Protein AF-A0A936S1A2-F1 (afdb_monomer_lite)

Sequence (70 aa):
MARRNRYTVFQCLAHTLNWPAPRWRVLDAAHQKRNTAEYEGFLDVEESAIAELCALVADLIADFDKLTCR

Radius of gyration: 13.93 Å; chains: 1; bounding box: 31×26×35 Å

Secondary structure (DSSP, 8-state):
---S-----GGGHHHHS---HHHHHHHHHHHHHHHHHHHHS-----HHHHHHHHHHHHHHHHHHHHHH--

pLDDT: mean 85.75, std 14.27, range [38.44, 97.5]

Foldseek 3Di:
DDDPDDDDCLVCCCVVLVDDPVLSVLVVVVVVQVVCCVVVVDRDDDPVSVVVVVVSVVVVVVSVCVVVVD

Structure (mmCIF, N/CA/C/O backbone):
data_AF-A0A936S1A2-F1
#
_entry.id   AF-A0A936S1A2-F1
#
loop_
_atom_site.group_PDB
_atom_site.id
_atom_site.type_symbol
_atom_site.label_atom_id
_atom_site.label_alt_id
_atom_site.label_comp_id
_atom_site.label_asym_id
_atom_site.label_entity_id
_atom_site.label_seq_id
_atom_site.pdbx_PDB_ins_code
_atom_site.Cartn_x
_atom_site.Cartn_y
_atom_site.Cartn_z
_atom_site.occupancy
_atom_site.B_iso_or_equiv
_atom_site.auth_seq_id
_atom_site.auth_comp_id
_atom_site.auth_asym_id
_atom_site.auth_atom_id
_atom_site.pdbx_PDB_model_num
ATOM 1 N N . MET A 1 1 ? -1.153 12.704 -24.689 1.00 38.44 1 MET A N 1
ATOM 2 C CA . MET A 1 1 ? -0.855 13.651 -23.585 1.00 38.44 1 MET A CA 1
ATOM 3 C C . MET A 1 1 ? -1.837 13.395 -22.441 1.00 38.44 1 MET A C 1
ATOM 5 O O . MET A 1 1 ? -2.779 14.152 -22.259 1.00 38.44 1 MET A O 1
ATOM 9 N N . ALA A 1 2 ? -1.708 12.269 -21.736 1.00 42.91 2 ALA A N 1
ATOM 10 C CA . ALA A 1 2 ? -2.775 11.754 -20.878 1.00 42.91 2 ALA A CA 1
ATOM 11 C C . ALA A 1 2 ? -2.344 11.704 -19.399 1.00 42.91 2 ALA A C 1
ATOM 13 O O . ALA A 1 2 ? -1.350 11.081 -19.066 1.00 42.91 2 ALA A O 1
ATOM 14 N N . ARG A 1 3 ? -3.167 12.326 -18.537 1.00 49.88 3 ARG A N 1
ATOM 15 C CA . ARG A 1 3 ? -3.335 12.080 -17.083 1.00 49.88 3 ARG A CA 1
ATOM 16 C C . ARG A 1 3 ? -2.230 12.575 -16.131 1.00 49.88 3 ARG A C 1
ATOM 18 O O . ARG A 1 3 ? -1.752 11.837 -15.285 1.00 49.88 3 ARG A O 1
ATOM 25 N N . ARG A 1 4 ? -1.961 13.885 -16.152 1.00 51.84 4 ARG A N 1
ATOM 26 C CA . ARG A 1 4 ? -1.112 14.579 -15.157 1.00 51.84 4 ARG A CA 1
ATOM 27 C C . ARG A 1 4 ? -1.741 14.827 -13.773 1.00 51.84 4 ARG A C 1
ATOM 29 O O . ARG A 1 4 ? -1.074 15.406 -12.933 1.00 51.84 4 ARG A O 1
ATOM 36 N N . ASN A 1 5 ? -2.992 14.430 -13.520 1.00 47.62 5 ASN A N 1
ATOM 37 C CA . ASN A 1 5 ? -3.696 14.865 -12.305 1.00 47.62 5 ASN A CA 1
ATOM 38 C C . ASN A 1 5 ? -4.580 13.787 -11.657 1.00 47.62 5 ASN A C 1
ATOM 40 O O . ASN A 1 5 ? -5.744 14.030 -11.349 1.00 47.62 5 ASN A O 1
ATOM 44 N N . ARG A 1 6 ? -4.063 12.565 -11.496 1.00 56.97 6 ARG A N 1
ATOM 45 C CA . ARG A 1 6 ? -4.690 11.558 -10.624 1.00 56.97 6 ARG A CA 1
ATOM 46 C C . ARG A 1 6 ? -3.780 11.346 -9.426 1.00 56.97 6 ARG A C 1
ATOM 48 O O . ARG A 1 6 ? -2.857 10.544 -9.4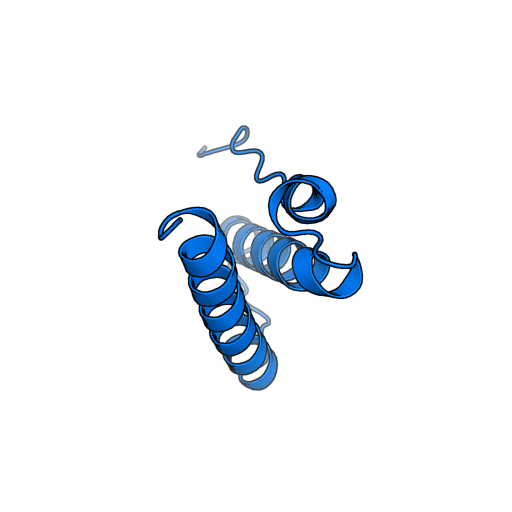85 1.00 56.97 6 ARG A O 1
ATOM 55 N N . TYR A 1 7 ? -4.009 12.130 -8.377 1.00 57.91 7 TYR A N 1
ATOM 56 C CA . TYR A 1 7 ? -3.320 11.938 -7.110 1.00 57.91 7 TYR A CA 1
ATOM 57 C C . TYR A 1 7 ? -3.943 10.744 -6.398 1.00 57.91 7 TYR A C 1
ATOM 59 O O . TYR A 1 7 ? -5.102 10.795 -5.989 1.00 57.91 7 TYR A O 1
ATOM 67 N N . THR A 1 8 ? -3.173 9.671 -6.258 1.00 72.88 8 THR A N 1
ATOM 68 C CA . THR A 1 8 ? -3.531 8.560 -5.380 1.00 72.88 8 THR A CA 1
ATOM 69 C C . THR A 1 8 ? -2.840 8.795 -4.043 1.00 72.88 8 THR A C 1
ATOM 71 O O . THR A 1 8 ? -1.616 8.747 -3.965 1.00 72.88 8 THR A O 1
ATOM 74 N N . VAL A 1 9 ? -3.605 9.116 -2.997 1.00 83.12 9 VAL A N 1
ATOM 75 C CA . VAL A 1 9 ? -3.057 9.484 -1.680 1.00 83.12 9 VAL A CA 1
ATOM 76 C C . VAL A 1 9 ? -3.146 8.289 -0.736 1.00 83.12 9 VAL A C 1
ATOM 78 O O . VAL A 1 9 ? -3.993 8.244 0.148 1.00 83.12 9 VAL A O 1
ATOM 81 N N . PHE A 1 10 ? -2.262 7.304 -0.902 1.00 92.69 10 PHE A N 1
ATOM 82 C CA . PHE A 1 10 ? -2.250 6.107 -0.046 1.00 92.69 10 PHE A CA 1
ATOM 83 C C . PHE A 1 10 ? -1.915 6.402 1.427 1.00 92.69 10 PHE A C 1
ATOM 85 O O . PHE A 1 10 ? -2.235 5.611 2.308 1.00 92.69 10 PHE A O 1
ATOM 92 N N . GLN A 1 11 ? -1.338 7.572 1.715 1.00 91.81 11 GLN A N 1
ATOM 93 C CA . GLN A 1 11 ? -1.050 8.047 3.073 1.00 91.81 11 GLN A CA 1
ATOM 94 C C . GLN A 1 11 ? -2.305 8.144 3.952 1.00 91.81 11 GLN A C 1
ATOM 96 O O . GLN A 1 11 ? -2.210 7.988 5.169 1.00 91.81 11 GLN A O 1
ATOM 101 N N . CYS A 1 12 ? -3.486 8.356 3.357 1.00 93.56 12 CYS A N 1
ATOM 102 C CA . CYS A 1 12 ? -4.730 8.425 4.121 1.00 93.56 12 CYS A CA 1
ATOM 103 C C . CYS A 1 12 ? -5.072 7.097 4.818 1.00 93.56 12 CYS A C 1
ATOM 105 O O . CYS A 1 12 ? -5.755 7.122 5.839 1.00 93.56 12 CYS A O 1
ATOM 107 N N . LEU A 1 13 ? -4.539 5.962 4.340 1.00 94.12 13 LEU A N 1
ATOM 108 C CA . LEU A 1 13 ? -4.755 4.637 4.931 1.00 94.12 13 LEU A CA 1
ATOM 109 C C . LEU A 1 13 ? -4.236 4.536 6.370 1.00 94.12 13 LEU A C 1
ATOM 111 O O . LEU A 1 13 ? -4.766 3.754 7.157 1.00 94.12 13 LEU A O 1
ATOM 115 N N . ALA A 1 14 ? -3.255 5.365 6.744 1.00 93.31 14 ALA A N 1
ATOM 116 C CA . ALA A 1 14 ? -2.806 5.481 8.129 1.00 93.31 14 ALA A CA 1
ATOM 117 C C . ALA A 1 14 ? -3.894 6.037 9.059 1.00 93.31 14 ALA A C 1
ATOM 119 O O . ALA A 1 14 ? -3.915 5.712 10.239 1.00 93.31 14 ALA A O 1
ATOM 120 N N . HIS A 1 15 ? -4.805 6.855 8.535 1.00 92.31 15 HIS A N 1
ATOM 121 C CA . HIS A 1 15 ? -5.878 7.475 9.308 1.00 92.31 15 HIS A CA 1
ATOM 122 C C . HIS A 1 15 ? -7.207 6.732 9.172 1.00 92.31 15 HIS A C 1
ATOM 124 O O . HIS A 1 15 ? -7.992 6.729 10.113 1.00 92.31 15 HIS A O 1
ATOM 130 N N . THR A 1 16 ? -7.469 6.102 8.023 1.00 92.56 16 THR A N 1
ATOM 131 C CA . THR A 1 16 ? -8.736 5.399 7.776 1.00 92.56 16 THR A 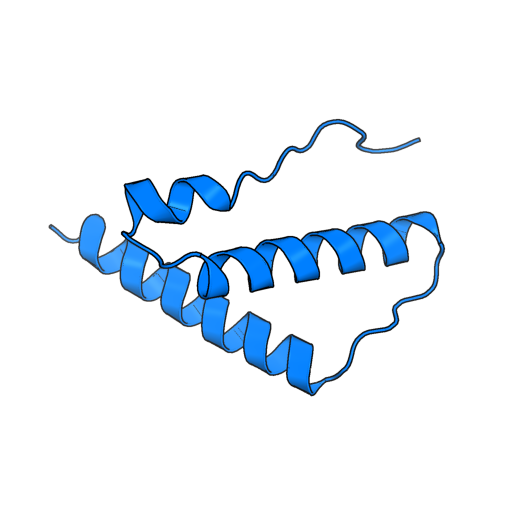CA 1
ATOM 132 C C . THR A 1 16 ? -8.705 3.951 8.253 1.00 92.56 16 THR A C 1
ATOM 134 O O . THR A 1 16 ? -9.612 3.534 8.962 1.00 92.56 16 THR A O 1
ATOM 137 N N . LEU A 1 17 ? -7.659 3.196 7.903 1.00 93.50 17 LEU A N 1
ATOM 138 C CA . LEU A 1 17 ? -7.508 1.774 8.248 1.00 93.50 17 LEU A CA 1
ATOM 139 C C . LEU A 1 17 ? -6.486 1.532 9.365 1.00 93.50 17 LEU A C 1
ATOM 141 O O . LEU A 1 17 ? -6.202 0.387 9.706 1.00 93.50 17 LEU A O 1
ATOM 145 N N . ASN A 1 18 ? -5.888 2.598 9.907 1.00 93.62 18 ASN A N 1
ATOM 146 C CA . ASN A 1 18 ? -4.770 2.520 10.848 1.00 93.62 18 ASN A CA 1
ATOM 147 C C . ASN A 1 18 ? -3.565 1.729 10.293 1.00 93.62 18 ASN A C 1
ATOM 149 O O . ASN A 1 18 ? -2.836 1.056 11.025 1.00 93.62 18 ASN A O 1
ATOM 153 N N . TRP A 1 19 ? -3.360 1.781 8.974 1.00 95.81 19 TRP A N 1
ATOM 154 C CA . TRP 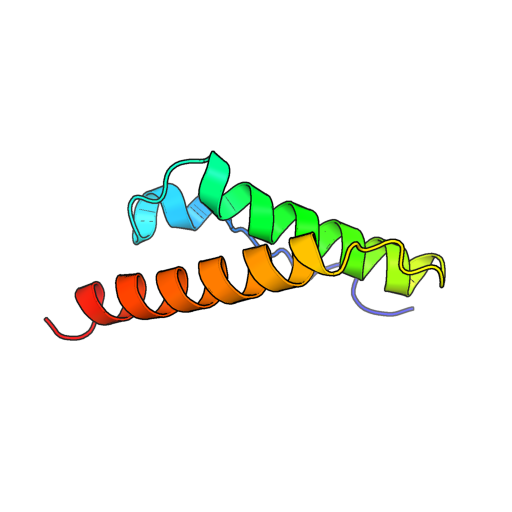A 1 19 ? -2.282 1.051 8.317 1.00 95.81 19 TRP A CA 1
ATOM 155 C C . TRP A 1 19 ? -0.913 1.691 8.583 1.00 95.81 19 TRP A C 1
ATOM 157 O O . TRP A 1 19 ? -0.723 2.881 8.307 1.00 95.81 19 TRP A O 1
ATOM 167 N N . PRO A 1 20 ? 0.092 0.917 9.035 1.00 94.75 20 PRO A N 1
ATOM 168 C CA . PRO A 1 20 ? 1.440 1.432 9.209 1.00 94.75 20 PRO A CA 1
ATOM 169 C C . PRO A 1 20 ? 2.067 1.808 7.862 1.00 94.75 20 PRO A C 1
ATOM 171 O O . PRO A 1 20 ? 1.796 1.203 6.822 1.00 94.75 20 PRO A O 1
ATOM 174 N N . ALA A 1 21 ? 2.972 2.788 7.900 1.00 92.88 21 ALA A N 1
ATOM 175 C CA . ALA A 1 21 ? 3.565 3.372 6.702 1.00 92.88 21 ALA A CA 1
ATOM 176 C C . ALA A 1 21 ? 4.222 2.393 5.714 1.00 92.88 21 ALA A C 1
ATOM 178 O O . ALA A 1 21 ? 4.063 2.591 4.510 1.00 92.88 21 ALA A O 1
ATOM 179 N N . PRO A 1 22 ? 4.911 1.323 6.153 1.00 94.25 22 PRO A N 1
ATOM 180 C CA . PRO A 1 22 ? 5.445 0.323 5.234 1.00 94.25 22 PRO A CA 1
ATOM 181 C C . PRO A 1 22 ? 4.387 -0.317 4.326 1.00 94.25 22 PRO A C 1
ATOM 183 O O . PRO A 1 22 ? 4.678 -0.539 3.159 1.00 94.25 22 PRO A O 1
ATOM 186 N N . ARG A 1 23 ? 3.153 -0.539 4.806 1.00 94.81 23 ARG A N 1
ATOM 187 C CA . ARG A 1 23 ? 2.097 -1.190 4.010 1.00 94.81 23 ARG A CA 1
ATOM 188 C C . ARG A 1 23 ? 1.643 -0.308 2.855 1.00 94.81 23 ARG A C 1
ATOM 190 O O . ARG A 1 23 ? 1.710 -0.710 1.702 1.00 94.81 23 ARG A O 1
ATOM 197 N N . TRP A 1 24 ? 1.223 0.926 3.131 1.00 94.38 24 TRP A N 1
ATOM 198 C CA . TRP A 1 24 ? 0.701 1.790 2.068 1.00 94.38 24 TRP A CA 1
ATOM 199 C C . TRP A 1 24 ? 1.788 2.282 1.097 1.00 94.38 24 TRP A C 1
ATOM 201 O O . TRP A 1 24 ? 1.474 2.640 -0.038 1.00 94.38 24 TRP A O 1
ATOM 211 N N . ARG A 1 25 ? 3.070 2.251 1.491 1.00 94.06 25 ARG A N 1
ATOM 212 C CA . ARG A 1 25 ? 4.202 2.558 0.597 1.00 94.06 25 ARG A CA 1
ATOM 213 C C . ARG A 1 25 ? 4.388 1.539 -0.521 1.00 94.06 25 ARG A C 1
ATOM 215 O O . ARG A 1 25 ? 4.848 1.924 -1.588 1.00 94.06 25 ARG A O 1
ATOM 222 N N . VAL A 1 26 ? 4.013 0.277 -0.315 1.00 93.75 26 VAL A N 1
ATOM 223 C CA . VAL A 1 26 ? 4.049 -0.740 -1.380 1.00 93.75 26 VAL A CA 1
ATOM 224 C C . VAL A 1 26 ? 3.080 -0.366 -2.507 1.00 93.75 26 VAL A C 1
ATOM 226 O O . VAL A 1 26 ? 3.440 -0.439 -3.681 1.00 93.75 26 VAL A O 1
ATOM 229 N N . LEU A 1 27 ? 1.883 0.128 -2.162 1.00 94.38 27 LEU A N 1
ATOM 230 C CA . LEU A 1 27 ? 0.901 0.620 -3.137 1.00 94.38 27 LEU A CA 1
ATOM 231 C C . LEU A 1 27 ? 1.422 1.849 -3.900 1.00 94.38 27 LEU A C 1
ATOM 233 O O . LEU A 1 27 ? 1.266 1.936 -5.118 1.00 94.38 27 LEU A O 1
ATOM 237 N N . ASP A 1 28 ? 2.072 2.779 -3.195 1.00 91.75 28 ASP A N 1
ATOM 238 C CA . ASP A 1 28 ? 2.686 3.965 -3.804 1.00 91.75 28 ASP A CA 1
ATOM 239 C C . ASP A 1 28 ? 3.824 3.584 -4.763 1.00 91.75 28 ASP A C 1
ATOM 241 O O . ASP A 1 28 ? 3.848 4.028 -5.911 1.00 91.75 28 ASP A O 1
ATOM 245 N N . ALA A 1 29 ? 4.710 2.677 -4.350 1.00 90.50 29 ALA A N 1
ATOM 246 C CA . ALA A 1 29 ? 5.792 2.173 -5.190 1.00 90.50 29 ALA A CA 1
ATOM 247 C C . ALA A 1 29 ? 5.261 1.468 -6.448 1.00 90.50 29 ALA A C 1
ATOM 249 O O . ALA A 1 29 ? 5.741 1.730 -7.552 1.00 90.50 29 ALA A O 1
ATOM 250 N N . ALA A 1 30 ? 4.236 0.622 -6.312 1.00 91.56 30 ALA A N 1
ATOM 251 C CA . ALA A 1 30 ? 3.585 -0.024 -7.449 1.00 91.56 30 ALA A CA 1
ATOM 252 C C . ALA A 1 30 ? 2.961 0.999 -8.414 1.00 91.56 30 ALA A C 1
ATOM 254 O O . ALA A 1 30 ? 3.092 0.872 -9.634 1.00 91.56 30 ALA A O 1
ATOM 255 N N . HIS A 1 31 ? 2.333 2.049 -7.882 1.00 89.56 31 HIS A N 1
ATOM 256 C CA . HIS A 1 31 ? 1.779 3.137 -8.684 1.00 89.56 31 HIS A CA 1
ATOM 257 C C . HIS A 1 31 ? 2.867 3.914 -9.441 1.00 89.56 31 HIS A C 1
ATOM 259 O O . HIS A 1 31 ? 2.695 4.185 -10.632 1.00 89.56 31 HIS A O 1
ATOM 265 N N . GLN A 1 32 ? 3.997 4.224 -8.798 1.00 87.25 32 GLN A N 1
ATOM 266 C CA . GLN A 1 32 ? 5.140 4.861 -9.463 1.00 87.25 32 GLN A CA 1
ATOM 267 C C . GLN A 1 32 ? 5.681 3.988 -10.596 1.00 87.25 32 GLN A C 1
ATOM 269 O O . GLN A 1 32 ? 5.791 4.471 -11.718 1.00 87.25 32 GLN A O 1
ATOM 274 N N . LYS A 1 33 ? 5.912 2.690 -10.356 1.00 87.88 33 LYS A N 1
ATOM 275 C CA . LYS A 1 33 ? 6.398 1.759 -11.391 1.00 87.88 33 LYS A CA 1
ATOM 276 C C . LYS A 1 33 ? 5.449 1.662 -12.584 1.00 87.88 33 LYS A C 1
ATOM 278 O O . LYS A 1 33 ? 5.894 1.711 -13.728 1.00 87.88 33 LYS A O 1
ATOM 283 N N . ARG A 1 34 ? 4.136 1.587 -12.339 1.00 87.31 34 ARG A N 1
ATOM 284 C CA . ARG A 1 34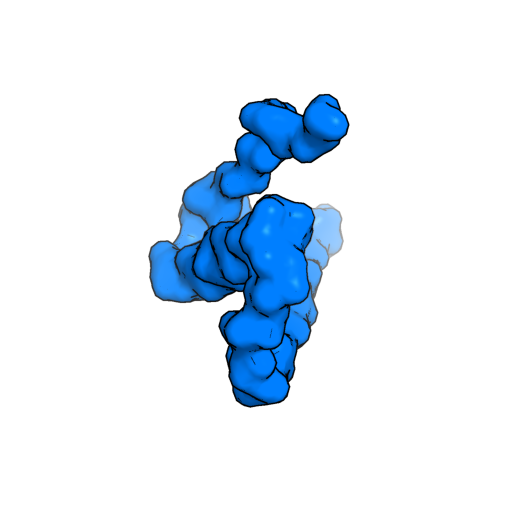 ? 3.126 1.587 -13.410 1.00 87.31 34 ARG A CA 1
ATOM 285 C C . ARG A 1 34 ? 3.159 2.882 -14.218 1.00 87.31 34 ARG A C 1
ATOM 287 O O . ARG A 1 34 ? 2.969 2.839 -15.431 1.00 87.31 34 ARG A O 1
ATOM 294 N N . ASN A 1 35 ? 3.370 4.022 -13.563 1.00 84.19 35 ASN A N 1
ATOM 295 C CA . ASN A 1 35 ? 3.490 5.304 -14.252 1.00 84.19 35 ASN A CA 1
ATOM 296 C C . ASN A 1 35 ? 4.770 5.352 -15.087 1.00 84.19 35 ASN A C 1
ATOM 298 O O . ASN A 1 35 ? 4.686 5.643 -16.274 1.00 84.19 35 ASN A O 1
ATOM 302 N N . THR A 1 36 ? 5.922 5.001 -14.517 1.00 83.69 36 THR A N 1
ATOM 303 C CA . THR A 1 36 ? 7.194 4.912 -15.248 1.00 83.69 36 THR A CA 1
ATOM 304 C C . THR A 1 36 ? 7.063 4.018 -16.478 1.00 83.69 36 THR A C 1
ATOM 306 O O . THR A 1 36 ? 7.393 4.460 -17.571 1.00 83.69 36 THR A O 1
ATOM 309 N N . ALA A 1 37 ? 6.470 2.829 -16.353 1.00 86.38 37 ALA A N 1
ATOM 310 C CA . ALA A 1 37 ? 6.260 1.933 -17.490 1.00 86.38 37 ALA A CA 1
ATOM 311 C C . ALA A 1 37 ? 5.343 2.523 -18.578 1.00 86.38 37 ALA A C 1
ATOM 313 O O . ALA A 1 37 ? 5.594 2.334 -19.765 1.00 86.38 37 ALA A O 1
ATOM 314 N N . GLU A 1 38 ? 4.294 3.263 -18.201 1.00 80.88 38 GLU A N 1
ATOM 315 C CA . GLU A 1 38 ? 3.405 3.941 -19.158 1.00 80.88 38 GLU A CA 1
ATOM 316 C C . GLU A 1 38 ? 4.104 5.097 -19.891 1.00 80.88 38 GLU A C 1
ATOM 318 O O . GLU A 1 38 ? 3.806 5.347 -21.060 1.00 80.88 38 GLU A O 1
ATOM 323 N N . TYR A 1 39 ? 5.021 5.804 -19.223 1.00 77.75 39 TYR A N 1
ATOM 324 C CA . TYR A 1 39 ? 5.719 6.959 -19.793 1.00 77.75 39 TYR A CA 1
ATOM 325 C C . TYR A 1 39 ? 7.003 6.594 -20.548 1.00 77.75 39 TYR A C 1
ATOM 327 O O . TYR A 1 39 ? 7.304 7.227 -21.558 1.00 77.75 39 TYR A O 1
ATOM 335 N N . GLU A 1 40 ? 7.744 5.591 -20.084 1.00 81.19 40 GLU A N 1
ATOM 336 C CA . GLU A 1 40 ? 9.054 5.192 -20.618 1.00 81.19 40 GLU A CA 1
ATOM 337 C C . GLU A 1 40 ? 8.983 3.918 -21.475 1.00 81.19 40 GLU A C 1
ATOM 339 O O . GLU A 1 40 ? 9.933 3.594 -22.182 1.00 81.19 40 GLU A O 1
ATOM 344 N N . GLY A 1 41 ? 7.851 3.204 -21.463 1.00 78.19 41 GLY A N 1
ATOM 345 C CA . GLY A 1 41 ? 7.621 2.014 -22.290 1.00 78.19 41 GLY A CA 1
ATOM 346 C C . GLY A 1 41 ? 8.353 0.754 -21.821 1.00 78.19 41 GLY A C 1
ATOM 347 O O . GLY A 1 41 ? 8.283 -0.271 -22.497 1.00 78.19 41 GLY A O 1
ATOM 348 N N . PHE A 1 42 ? 9.034 0.808 -20.673 1.00 76.88 42 PHE A N 1
ATOM 349 C CA . PHE A 1 42 ? 9.741 -0.319 -20.074 1.00 76.88 42 PHE A CA 1
ATOM 350 C C . PHE A 1 42 ? 9.131 -0.668 -18.715 1.00 76.88 42 PHE A C 1
ATOM 352 O O . PHE A 1 42 ? 9.077 0.166 -17.812 1.00 76.88 42 PHE A O 1
ATOM 359 N N . LEU A 1 43 ? 8.651 -1.904 -18.578 1.00 80.25 43 LEU A N 1
ATOM 360 C CA . LEU A 1 43 ? 8.136 -2.425 -17.318 1.00 80.25 43 LEU A CA 1
ATOM 361 C C . LEU A 1 43 ? 9.206 -3.295 -16.661 1.00 80.25 43 LEU A C 1
ATOM 363 O O . LEU A 1 43 ? 9.387 -4.446 -17.047 1.00 80.25 43 LEU A O 1
ATOM 367 N N . ASP A 1 44 ? 9.870 -2.734 -15.654 1.00 81.31 44 ASP A N 1
ATOM 368 C CA . ASP A 1 44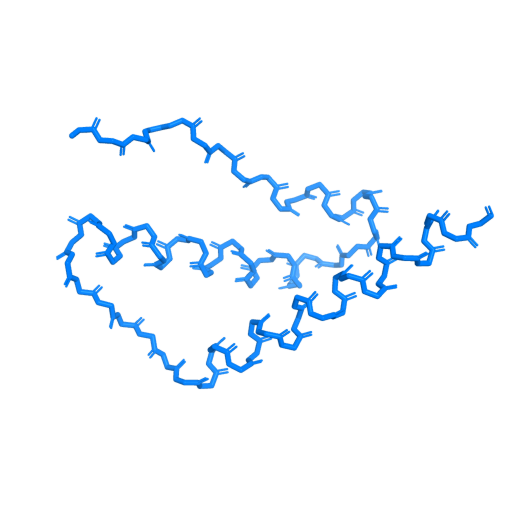 ? 10.794 -3.459 -14.784 1.00 81.31 44 ASP A CA 1
ATOM 369 C C . ASP A 1 44 ? 10.088 -3.837 -13.476 1.00 81.31 44 ASP A C 1
ATOM 371 O O . ASP A 1 44 ? 9.963 -3.036 -12.535 1.00 81.31 44 ASP A O 1
ATOM 375 N N . VAL A 1 45 ? 9.507 -5.035 -13.447 1.00 87.00 45 VAL A N 1
ATOM 376 C CA . VAL A 1 45 ? 8.786 -5.535 -12.278 1.00 87.00 45 VAL A CA 1
ATOM 377 C C . VAL A 1 45 ? 9.039 -7.023 -12.095 1.00 87.00 45 VAL A C 1
ATOM 379 O O . VAL A 1 45 ? 8.847 -7.824 -13.005 1.00 87.00 45 VAL A O 1
ATOM 382 N N . GLU A 1 46 ? 9.427 -7.379 -10.876 1.00 91.38 46 GLU A N 1
ATOM 383 C CA . GLU A 1 46 ? 9.592 -8.763 -10.456 1.00 91.38 46 GLU A CA 1
ATOM 384 C C . GLU A 1 46 ? 8.230 -9.415 -10.192 1.00 91.38 46 GLU A C 1
ATOM 386 O O . GLU A 1 46 ? 7.330 -8.796 -9.613 1.00 91.38 46 GLU A O 1
ATOM 391 N N . GLU A 1 47 ? 8.093 -10.694 -10.538 1.00 91.81 47 GLU A N 1
ATOM 392 C CA . GLU A 1 47 ? 6.869 -11.466 -10.281 1.00 91.81 47 GLU A CA 1
ATOM 393 C C . GLU A 1 47 ? 6.551 -11.549 -8.777 1.00 91.81 47 GLU A C 1
ATOM 395 O O . GLU A 1 47 ? 5.392 -11.463 -8.367 1.00 91.81 47 GLU A O 1
ATOM 400 N N . SER A 1 48 ? 7.585 -11.599 -7.933 1.00 93.50 48 SER A N 1
ATOM 401 C CA . SER A 1 48 ? 7.453 -11.548 -6.472 1.00 93.50 48 SER A CA 1
ATOM 402 C C . SER A 1 48 ? 6.826 -10.241 -5.979 1.00 93.50 48 SER A C 1
ATOM 404 O O . SER A 1 48 ? 6.001 -10.267 -5.066 1.00 93.50 48 SER A O 1
ATOM 406 N N . ALA A 1 49 ? 7.147 -9.109 -6.612 1.00 91.00 49 ALA A N 1
ATOM 407 C CA . ALA A 1 49 ? 6.563 -7.815 -6.273 1.00 91.00 49 ALA A CA 1
ATOM 408 C C . ALA A 1 49 ? 5.081 -7.742 -6.672 1.00 91.00 49 ALA A C 1
ATOM 410 O O . ALA A 1 49 ? 4.283 -7.117 -5.973 1.00 91.00 49 ALA A O 1
ATOM 411 N N . ILE A 1 50 ? 4.693 -8.400 -7.771 1.00 93.50 50 ILE A N 1
ATOM 412 C CA . ILE A 1 50 ? 3.280 -8.536 -8.154 1.00 93.50 50 ILE A CA 1
ATOM 413 C C . ILE A 1 50 ? 2.541 -9.386 -7.119 1.00 93.50 50 ILE A C 1
ATOM 415 O O . ILE A 1 50 ? 1.476 -8.984 -6.652 1.00 93.50 50 ILE A O 1
ATOM 419 N N . ALA A 1 51 ? 3.108 -10.529 -6.729 1.00 95.94 51 ALA A N 1
ATOM 420 C CA . ALA A 1 51 ? 2.506 -11.407 -5.731 1.00 95.94 51 ALA A CA 1
ATOM 421 C C . ALA A 1 51 ? 2.316 -10.697 -4.378 1.00 95.94 51 ALA A C 1
ATOM 423 O O . ALA A 1 51 ? 1.237 -10.776 -3.787 1.00 95.94 51 ALA A O 1
ATOM 424 N N . GLU A 1 52 ? 3.325 -9.946 -3.924 1.00 95.44 52 GLU A N 1
ATOM 425 C CA . GLU A 1 52 ? 3.247 -9.125 -2.710 1.00 95.44 52 GLU A CA 1
ATOM 426 C C . GLU A 1 52 ? 2.148 -8.061 -2.818 1.00 95.44 52 GLU A C 1
ATOM 428 O O . GLU A 1 52 ? 1.330 -7.916 -1.908 1.00 95.44 52 GLU A O 1
ATOM 433 N N . LEU A 1 53 ? 2.076 -7.351 -3.948 1.00 95.88 53 LEU A N 1
ATOM 434 C CA . LEU A 1 53 ? 1.047 -6.344 -4.187 1.00 95.88 53 LEU A CA 1
ATOM 435 C C . LEU A 1 53 ? -0.362 -6.951 -4.162 1.00 95.88 53 LEU A C 1
ATOM 437 O O . LEU A 1 53 ? -1.260 -6.380 -3.545 1.00 95.88 53 LEU A O 1
ATOM 441 N N . CYS A 1 54 ? -0.565 -8.103 -4.804 1.00 96.69 54 CYS A N 1
ATOM 442 C CA . CYS A 1 54 ? -1.849 -8.801 -4.809 1.00 96.69 54 CYS A CA 1
ATOM 443 C C . CYS A 1 54 ? -2.279 -9.215 -3.398 1.00 96.69 54 CYS A C 1
ATOM 445 O O . CYS A 1 54 ? -3.422 -8.962 -3.014 1.00 96.69 54 CYS A O 1
ATOM 447 N N . ALA A 1 55 ? -1.368 -9.802 -2.616 1.00 97.38 55 ALA A N 1
ATOM 448 C CA . ALA A 1 55 ? -1.640 -10.178 -1.230 1.00 97.38 55 ALA A CA 1
ATOM 449 C C . ALA A 1 55 ? -1.996 -8.951 -0.377 1.00 97.38 55 ALA A C 1
ATOM 451 O O . ALA A 1 55 ? -2.990 -8.950 0.347 1.00 97.38 55 ALA A O 1
ATOM 452 N N . LEU A 1 56 ? -1.241 -7.863 -0.530 1.00 96.75 56 LEU A N 1
ATOM 453 C CA . LEU A 1 56 ? -1.491 -6.622 0.192 1.00 96.75 56 LEU A CA 1
ATOM 454 C C . LEU A 1 56 ? -2.848 -5.994 -0.165 1.00 96.75 56 LEU A C 1
ATOM 456 O O . LEU A 1 56 ? -3.531 -5.473 0.713 1.00 96.75 56 LEU A O 1
ATOM 460 N N . VAL A 1 57 ? -3.253 -6.026 -1.437 1.00 96.56 57 VAL A N 1
ATOM 461 C CA . VAL A 1 57 ? -4.566 -5.515 -1.868 1.00 96.56 57 VAL A CA 1
ATOM 462 C C . VAL A 1 57 ? -5.705 -6.374 -1.313 1.00 96.56 57 VAL A C 1
ATOM 464 O O . VAL A 1 57 ? -6.736 -5.824 -0.933 1.00 96.56 57 VAL A O 1
ATOM 467 N N . ALA A 1 58 ? -5.529 -7.692 -1.207 1.00 97.50 58 ALA A N 1
ATOM 468 C CA . ALA A 1 58 ? -6.511 -8.551 -0.548 1.00 97.50 58 ALA A CA 1
ATOM 469 C C . ALA A 1 58 ? -6.689 -8.170 0.933 1.00 97.50 58 ALA A C 1
ATOM 471 O O . ALA A 1 58 ? -7.822 -8.008 1.390 1.00 97.50 58 ALA A O 1
ATOM 472 N N . ASP A 1 59 ? -5.589 -7.926 1.653 1.00 96.44 59 ASP A N 1
ATOM 473 C CA . ASP A 1 59 ? -5.645 -7.435 3.034 1.00 96.44 59 ASP A CA 1
ATOM 474 C C . ASP A 1 59 ? -6.333 -6.067 3.134 1.00 96.44 59 ASP A C 1
ATOM 476 O O . ASP A 1 59 ? -7.098 -5.829 4.066 1.00 96.44 59 ASP A O 1
ATOM 480 N N . LEU A 1 60 ? -6.076 -5.163 2.179 1.00 95.12 60 LEU A N 1
ATOM 481 C CA . LEU A 1 60 ? -6.707 -3.839 2.131 1.00 95.12 60 LEU A CA 1
ATOM 482 C C . LEU A 1 60 ? -8.231 -3.952 2.084 1.00 95.12 60 LEU A C 1
ATOM 484 O O . LEU A 1 60 ? -8.924 -3.256 2.824 1.00 95.12 60 LEU A O 1
ATOM 488 N N . ILE A 1 61 ? -8.738 -4.822 1.209 1.00 95.50 61 ILE A N 1
ATOM 489 C CA . ILE A 1 61 ? -10.173 -5.070 1.048 1.00 95.50 61 ILE A CA 1
ATOM 490 C C . ILE A 1 61 ? -10.738 -5.675 2.335 1.00 95.50 61 ILE A C 1
ATOM 492 O O . ILE A 1 61 ? -11.716 -5.162 2.871 1.00 95.50 61 ILE A O 1
ATOM 496 N N . ALA A 1 62 ? -10.078 -6.696 2.884 1.00 95.62 62 ALA A N 1
ATOM 497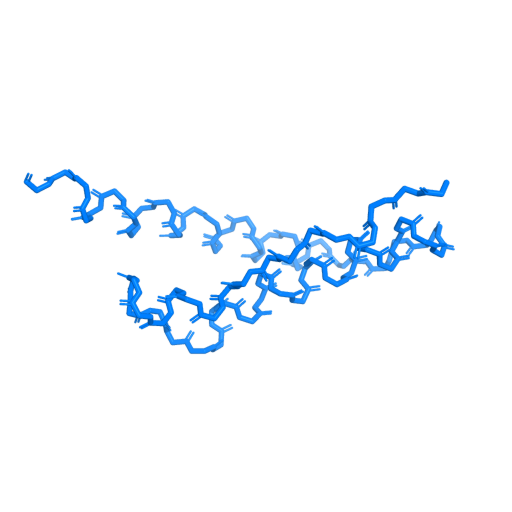 C CA . ALA A 1 62 ? -10.523 -7.348 4.112 1.00 95.62 62 ALA A CA 1
ATOM 498 C C . ALA A 1 62 ? -10.553 -6.395 5.321 1.00 95.62 62 ALA A C 1
ATOM 500 O O . ALA A 1 62 ? -11.457 -6.473 6.151 1.00 95.62 62 ALA A O 1
ATOM 501 N N . ASP A 1 63 ? -9.575 -5.496 5.449 1.00 94.31 63 ASP A N 1
ATOM 502 C CA . ASP A 1 63 ? -9.548 -4.494 6.518 1.00 94.31 63 ASP A CA 1
ATOM 503 C C . ASP A 1 63 ? -10.610 -3.413 6.327 1.00 94.31 63 ASP A C 1
ATOM 505 O O . ASP A 1 63 ? -11.213 -2.964 7.303 1.00 94.31 63 ASP A O 1
ATOM 509 N N . PHE A 1 64 ? -10.881 -3.023 5.083 1.00 94.12 64 PHE A N 1
ATOM 510 C CA . PHE A 1 64 ? -11.970 -2.108 4.769 1.00 94.12 64 PHE A CA 1
ATOM 511 C C . PHE A 1 64 ? -13.341 -2.712 5.103 1.00 94.12 64 PHE A C 1
ATOM 513 O O . PHE A 1 64 ? -14.160 -2.041 5.733 1.00 94.12 64 PHE A O 1
ATOM 520 N N . ASP A 1 65 ? -13.574 -3.981 4.770 1.00 94.75 65 ASP A N 1
ATOM 521 C CA . ASP A 1 65 ? -14.837 -4.672 5.058 1.00 94.75 65 ASP A CA 1
ATOM 522 C C . ASP A 1 65 ? -15.141 -4.722 6.564 1.00 94.75 65 ASP A C 1
ATOM 524 O O . ASP A 1 65 ? -16.291 -4.580 6.981 1.00 94.75 65 ASP A O 1
ATOM 528 N N . LYS A 1 66 ? -14.113 -4.828 7.416 1.00 91.50 66 LYS A N 1
ATOM 529 C CA . LYS A 1 66 ? -14.274 -4.762 8.884 1.00 91.50 66 LYS A CA 1
ATOM 530 C C . LYS A 1 66 ? -14.785 -3.404 9.374 1.00 91.50 66 LYS A C 1
ATOM 532 O O . LYS A 1 66 ? -15.344 -3.330 10.468 1.00 91.50 66 LYS A O 1
ATOM 537 N N . LEU A 1 67 ? -14.563 -2.328 8.617 1.00 88.25 67 LEU A N 1
ATOM 538 C CA . LEU A 1 67 ? -15.050 -0.990 8.961 1.00 88.25 67 LEU A CA 1
ATOM 539 C C . LEU A 1 67 ? -16.472 -0.733 8.463 1.00 88.25 67 LEU A C 1
ATOM 541 O O . LEU A 1 67 ? -17.174 0.075 9.069 1.00 88.25 67 LEU A O 1
ATOM 545 N N . THR A 1 68 ? -16.884 -1.382 7.374 1.00 84.44 68 THR A N 1
ATOM 546 C CA . THR A 1 68 ? -18.184 -1.153 6.726 1.00 84.44 68 THR A CA 1
ATOM 547 C C . THR A 1 68 ? -19.265 -2.140 7.157 1.00 84.44 68 THR A C 1
ATOM 549 O O . THR A 1 68 ? -20.425 -1.747 7.221 1.00 84.44 68 THR A O 1
ATOM 552 N N . CYS A 1 69 ? -18.918 -3.377 7.522 1.00 73.25 69 CYS A N 1
ATOM 553 C CA . CYS A 1 69 ? -19.850 -4.373 8.078 1.00 73.25 69 CYS A CA 1
ATOM 554 C C . CYS A 1 69 ? -20.114 -4.189 9.587 1.00 73.25 69 CYS A C 1
ATOM 556 O O . CYS A 1 69 ? -20.228 -5.169 10.325 1.00 73.25 69 CYS A O 1
ATOM 558 N N . ARG A 1 70 ? -20.189 -2.941 10.058 1.00 54.34 70 ARG A N 1
ATOM 559 C CA . ARG A 1 70 ? -20.470 -2.614 11.460 1.00 54.34 70 ARG A CA 1
ATOM 560 C C . ARG A 1 70 ? -21.951 -2.341 11.702 1.00 54.34 70 ARG A C 1
ATOM 562 O O . ARG A 1 70 ? -22.581 -1.712 10.827 1.00 54.34 70 ARG A O 1
#